Protein AF-A0A3N9MY35-F1 (afdb_monomer_lite)

Foldseek 3Di:
DDDPPDDPDDDDDVDPTVHHHPCDLVNLVVVCVVVVHDSVVVVVVCVVCVVCVVVVNDDPVD

Secondary structure (DSSP, 8-state):
-------------TBTTTB--SS-HHHHHHHHHHHT--HHHHHHHHHHHHHHHHTTSS-TT-

Structure (mmCIF, N/CA/C/O backbone):
data_AF-A0A3N9MY35-F1
#
_entry.id   AF-A0A3N9MY35-F1
#
loop_
_atom_site.group_PDB
_atom_site.id
_atom_site.type_symbol
_atom_site.label_atom_id
_atom_site.label_alt_id
_atom_site.label_comp_id
_atom_site.label_asym_id
_atom_site.label_entity_id
_atom_site.label_seq_id
_atom_site.pdbx_PDB_ins_code
_atom_site.Cartn_x
_atom_site.Cartn_y
_atom_site.Cartn_z
_atom_site.occupancy
_atom_site.B_iso_or_equiv
_atom_site.auth_seq_id
_atom_site.auth_comp_id
_atom_site.auth_asym_id
_atom_site.auth_atom_id
_atom_site.pdbx_PDB_model_num
ATOM 1 N N . MET A 1 1 ? -27.054 -13.716 35.423 1.00 52.00 1 MET A N 1
ATOM 2 C CA . MET A 1 1 ? -25.994 -12.744 35.065 1.00 52.00 1 MET A CA 1
ATOM 3 C C . MET A 1 1 ? -25.890 -12.686 33.551 1.00 52.00 1 MET A C 1
ATOM 5 O O . MET A 1 1 ? -25.598 -13.713 32.957 1.00 52.00 1 MET A O 1
ATOM 9 N N . LYS A 1 2 ? -26.175 -11.544 32.916 1.00 56.22 2 LYS A N 1
ATOM 10 C CA . LYS A 1 2 ? -25.920 -11.355 31.480 1.00 56.22 2 LYS A CA 1
ATOM 11 C C . LYS A 1 2 ? -24.719 -10.430 31.333 1.00 56.22 2 LYS A C 1
ATOM 13 O O . LYS A 1 2 ? -24.779 -9.284 31.761 1.00 56.22 2 LYS A O 1
ATOM 18 N N . LYS A 1 3 ? -23.630 -10.949 30.771 1.00 64.44 3 LYS A N 1
ATOM 19 C CA . LYS A 1 3 ? -22.534 -10.124 30.269 1.00 64.44 3 LYS A CA 1
ATOM 20 C C . LYS A 1 3 ? -23.032 -9.566 28.937 1.00 64.44 3 LYS A C 1
ATOM 22 O O . LYS A 1 3 ? -23.104 -10.303 27.959 1.00 64.44 3 LYS A O 1
ATOM 27 N N . ASP A 1 4 ? -23.491 -8.320 28.930 1.00 72.00 4 ASP A N 1
ATOM 28 C CA . ASP A 1 4 ? -23.739 -7.614 27.675 1.00 72.00 4 ASP A CA 1
ATOM 29 C C . ASP A 1 4 ? -22.369 -7.265 27.091 1.00 72.00 4 ASP A C 1
ATOM 31 O O . ASP A 1 4 ? -21.710 -6.314 27.502 1.00 72.00 4 ASP A O 1
ATOM 35 N N . SER A 1 5 ? -21.878 -8.143 26.222 1.00 75.19 5 SER A N 1
ATOM 36 C CA . SER A 1 5 ? -20.618 -7.976 25.501 1.00 75.19 5 SER A CA 1
ATOM 37 C C . SER A 1 5 ? -20.895 -7.475 24.087 1.00 75.19 5 SER A C 1
ATOM 39 O O . SER A 1 5 ? -20.349 -8.003 23.122 1.00 75.19 5 SER A O 1
ATOM 41 N N . SER A 1 6 ? -21.791 -6.493 23.943 1.00 89.00 6 SER A N 1
ATOM 42 C CA . SER A 1 6 ? -22.034 -5.869 22.644 1.00 89.00 6 SER A CA 1
ATOM 43 C C . SER A 1 6 ? -20.762 -5.192 22.134 1.00 89.00 6 SER A C 1
ATOM 45 O O . SER A 1 6 ? -20.187 -4.321 22.789 1.00 89.00 6 SER A O 1
ATOM 47 N N . ILE A 1 7 ? -20.328 -5.603 20.943 1.00 93.12 7 ILE A N 1
ATOM 48 C CA . ILE A 1 7 ? -19.211 -4.986 20.230 1.00 93.12 7 ILE A CA 1
ATOM 49 C C . ILE A 1 7 ? -19.568 -3.520 19.964 1.00 93.12 7 ILE A C 1
ATOM 51 O O . ILE A 1 7 ? -20.641 -3.225 19.439 1.00 93.12 7 ILE A O 1
ATOM 55 N N . LYS A 1 8 ? -18.684 -2.598 20.360 1.00 95.12 8 LYS A N 1
ATOM 56 C CA . LYS A 1 8 ? -18.892 -1.146 20.207 1.00 95.12 8 LYS A CA 1
ATOM 57 C C . LYS A 1 8 ? -18.096 -0.527 19.063 1.00 95.12 8 LYS A C 1
ATOM 59 O O . LYS A 1 8 ? -18.420 0.575 18.642 1.00 95.12 8 LYS A O 1
ATOM 64 N N . ALA A 1 9 ? -17.072 -1.221 18.578 1.00 95.31 9 ALA A N 1
ATOM 65 C CA . ALA A 1 9 ? -16.218 -0.758 17.497 1.00 95.31 9 ALA A CA 1
ATOM 66 C C . ALA A 1 9 ? -15.633 -1.947 16.734 1.00 95.31 9 ALA A C 1
ATOM 68 O O . ALA A 1 9 ? -15.424 -3.019 17.306 1.00 95.31 9 ALA A O 1
ATOM 69 N N . LEU A 1 10 ? -15.351 -1.722 15.454 1.00 95.50 10 LEU A N 1
ATOM 70 C CA . LEU A 1 10 ? -14.588 -2.618 14.597 1.00 95.50 10 LEU A CA 1
ATOM 71 C C . LEU A 1 10 ? -13.420 -1.818 14.027 1.00 95.50 10 LEU A C 1
ATOM 73 O O . LEU A 1 10 ? -13.619 -0.714 13.526 1.00 95.50 10 LEU A O 1
ATOM 77 N N . PHE A 1 11 ? -12.223 -2.385 14.110 1.00 97.38 11 PHE A N 1
ATOM 78 C CA . PHE A 1 11 ? -11.042 -1.884 13.419 1.00 97.38 11 PHE A CA 1
ATOM 79 C C . PHE A 1 11 ? -10.825 -2.807 12.233 1.00 97.38 11 PHE A C 1
ATOM 81 O O . PHE A 1 11 ? -10.643 -4.011 12.412 1.00 97.38 11 PHE A O 1
ATOM 88 N N . LEU A 1 12 ? -10.952 -2.249 11.037 1.00 97.56 12 LEU A N 1
ATOM 89 C CA . LEU A 1 12 ? -10.866 -2.986 9.788 1.00 97.56 12 LEU A CA 1
ATOM 90 C C . LEU A 1 12 ? -9.655 -2.475 9.027 1.00 97.56 12 LEU A C 1
ATOM 92 O O . LEU A 1 12 ? -9.428 -1.267 8.965 1.00 97.56 12 LEU A O 1
ATOM 96 N N . ASP A 1 13 ? -8.908 -3.410 8.460 1.00 96.81 13 ASP A N 1
ATOM 97 C CA . ASP A 1 13 ? -7.865 -3.090 7.501 1.00 96.81 13 ASP A CA 1
ATOM 98 C C . ASP A 1 13 ? -8.489 -2.583 6.190 1.00 96.81 13 ASP A C 1
ATOM 100 O O . ASP A 1 13 ? -9.686 -2.755 5.931 1.00 96.81 13 ASP A O 1
ATOM 104 N N . ILE A 1 14 ? -7.682 -1.932 5.364 1.00 96.94 14 ILE A N 1
ATOM 105 C CA . ILE A 1 14 ? -8.089 -1.398 4.071 1.00 96.94 14 ILE A CA 1
ATOM 106 C C . ILE A 1 14 ? -7.682 -2.376 2.969 1.00 96.94 14 ILE A C 1
ATOM 10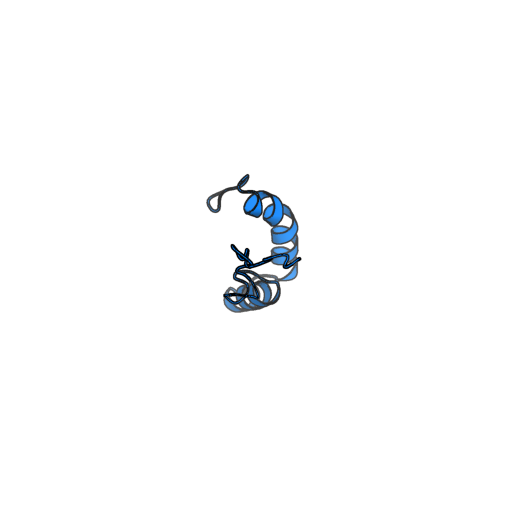8 O O . ILE A 1 14 ? -8.557 -2.854 2.242 1.00 96.94 14 ILE A O 1
ATOM 112 N N . GLY A 1 15 ? -6.383 -2.674 2.858 1.00 96.31 15 GLY A N 1
ATOM 113 C CA . GLY A 1 15 ? -5.827 -3.562 1.834 1.00 96.31 15 GLY A CA 1
ATOM 114 C C . GLY A 1 15 ? -6.287 -5.004 2.033 1.00 96.31 15 GLY A C 1
ATOM 115 O O . GLY A 1 15 ? -6.281 -5.521 3.145 1.00 96.31 15 GLY A O 1
ATOM 116 N N . GLY A 1 16 ? -6.800 -5.628 0.976 1.00 95.44 16 GLY A N 1
ATOM 117 C CA . GLY A 1 16 ? -7.293 -7.006 1.015 1.00 95.44 16 GLY A CA 1
ATOM 118 C C . GLY A 1 16 ? -8.578 -7.216 1.829 1.00 95.44 16 GLY A C 1
ATOM 119 O O . GLY A 1 16 ? -9.053 -8.350 1.913 1.00 95.44 16 GLY A O 1
ATOM 120 N N . VAL A 1 17 ? -9.165 -6.156 2.402 1.00 96.62 17 VAL A N 1
ATOM 121 C CA . VAL A 1 17 ? -10.387 -6.221 3.221 1.00 96.62 17 VAL A CA 1
ATOM 122 C C . VAL A 1 17 ? -11.479 -5.322 2.655 1.00 96.62 17 VAL A C 1
ATOM 124 O O . VAL A 1 17 ? -12.462 -5.820 2.107 1.00 96.62 17 VAL A O 1
ATOM 127 N N . LEU A 1 18 ? -11.338 -4.001 2.794 1.00 97.75 18 LEU A N 1
ATOM 128 C CA . LEU A 1 18 ? -12.324 -3.047 2.278 1.00 97.75 18 LEU A CA 1
ATOM 129 C C . LEU A 1 18 ? -12.070 -2.712 0.809 1.00 97.75 18 LEU A C 1
ATOM 131 O O . LEU A 1 18 ? -13.011 -2.443 0.063 1.00 97.75 18 LEU A O 1
ATOM 135 N N . LEU A 1 19 ? -10.802 -2.727 0.402 1.00 97.50 19 LEU A N 1
ATOM 136 C CA . LEU A 1 19 ? -10.344 -2.490 -0.958 1.00 97.50 19 LEU A CA 1
ATOM 137 C C . LEU A 1 19 ? -9.346 -3.577 -1.365 1.00 97.50 19 LEU A C 1
ATOM 139 O O . LEU A 1 19 ? -8.900 -4.386 -0.556 1.00 97.50 19 LEU A O 1
ATOM 143 N N . THR A 1 20 ? -8.975 -3.592 -2.641 1.00 96.38 20 THR A N 1
ATOM 144 C CA . THR A 1 20 ? -7.797 -4.344 -3.081 1.00 96.38 20 THR A CA 1
ATOM 145 C C . THR A 1 20 ? -6.529 -3.686 -2.551 1.00 96.38 20 THR A C 1
ATOM 147 O O . THR A 1 20 ? -6.505 -2.470 -2.348 1.00 96.38 20 THR A O 1
ATOM 150 N N . ASP A 1 21 ? -5.457 -4.458 -2.406 1.00 95.81 21 ASP A N 1
ATOM 151 C CA . ASP A 1 21 ? -4.145 -3.898 -2.089 1.00 95.81 21 ASP A CA 1
ATOM 152 C C . ASP A 1 21 ? -3.722 -2.853 -3.129 1.00 95.81 21 ASP A C 1
ATOM 154 O O . ASP A 1 21 ? -3.853 -3.059 -4.340 1.00 95.81 21 ASP A O 1
ATOM 158 N N . G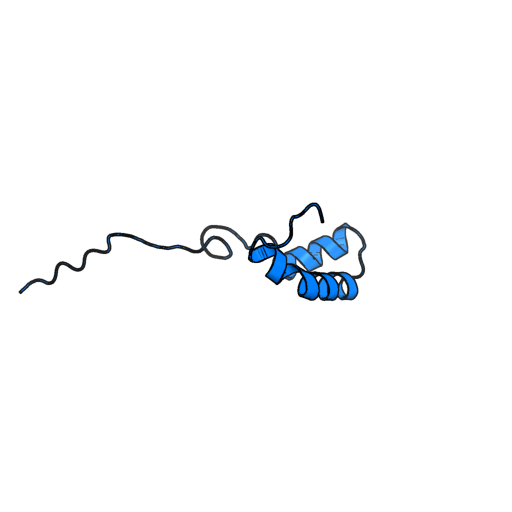LY A 1 22 ? -3.228 -1.709 -2.652 1.00 93.94 22 GLY A N 1
ATOM 159 C CA . GLY A 1 22 ? -2.874 -0.581 -3.516 1.00 93.94 22 GLY A CA 1
ATOM 160 C C . GLY A 1 22 ? -1.566 -0.787 -4.283 1.00 93.94 22 GLY A C 1
ATOM 161 O O . GLY A 1 22 ? -1.452 -0.368 -5.434 1.00 93.94 22 GLY A O 1
ATOM 162 N N . TRP A 1 23 ? -0.581 -1.440 -3.658 1.00 95.38 23 TRP A N 1
ATOM 163 C CA . TRP A 1 23 ? 0.767 -1.597 -4.212 1.00 95.38 23 TRP A CA 1
ATOM 164 C C . TRP A 1 23 ? 1.417 -2.941 -3.851 1.00 95.38 23 TRP A C 1
ATOM 166 O O . TRP A 1 23 ? 2.579 -3.013 -3.449 1.00 95.38 23 TRP A O 1
ATOM 176 N N . ASP A 1 24 ? 0.654 -4.026 -3.990 1.00 94.94 24 ASP A N 1
ATOM 177 C CA . ASP A 1 24 ? 1.147 -5.385 -3.765 1.00 94.94 24 ASP A CA 1
ATOM 178 C C . ASP A 1 24 ? 2.143 -5.851 -4.842 1.00 94.94 24 ASP A C 1
ATOM 180 O O . ASP A 1 24 ? 2.385 -5.200 -5.864 1.00 94.94 24 ASP A O 1
ATOM 184 N N . HIS A 1 25 ? 2.712 -7.039 -4.640 1.00 95.06 25 HIS A N 1
ATOM 185 C CA . HIS A 1 25 ? 3.674 -7.620 -5.573 1.00 95.06 25 HIS A CA 1
ATOM 186 C C . HIS A 1 25 ? 3.077 -7.862 -6.974 1.00 95.06 25 HIS A C 1
ATOM 188 O O . HIS A 1 25 ? 3.795 -7.807 -7.977 1.00 95.06 25 HIS A O 1
ATOM 194 N N . HIS A 1 26 ? 1.766 -8.106 -7.090 1.00 96.50 26 HIS A N 1
ATOM 195 C CA . HIS A 1 26 ? 1.113 -8.225 -8.390 1.00 96.50 26 HIS A CA 1
ATOM 196 C C . HIS A 1 26 ? 0.979 -6.866 -9.088 1.00 96.50 26 HIS A C 1
ATOM 198 O O . HIS A 1 26 ? 1.240 -6.781 -10.290 1.00 96.50 26 HIS A O 1
ATOM 204 N N . ALA A 1 27 ? 0.597 -5.807 -8.371 1.00 96.88 27 ALA A N 1
ATOM 205 C CA . ALA A 1 27 ? 0.550 -4.440 -8.882 1.00 96.88 27 ALA A CA 1
ATOM 206 C C . ALA A 1 27 ? 1.929 -3.991 -9.360 1.00 96.88 27 ALA A C 1
ATOM 208 O O . ALA A 1 27 ? 2.048 -3.505 -10.486 1.00 96.88 27 ALA A O 1
ATOM 209 N N . ARG A 1 28 ? 2.973 -4.277 -8.579 1.00 97.31 28 ARG A N 1
ATOM 210 C CA . ARG A 1 28 ? 4.366 -4.024 -8.959 1.00 97.31 28 ARG A CA 1
ATOM 211 C C . ARG A 1 28 ? 4.763 -4.760 -10.239 1.00 97.31 28 ARG A C 1
ATOM 213 O O . ARG A 1 28 ? 5.254 -4.129 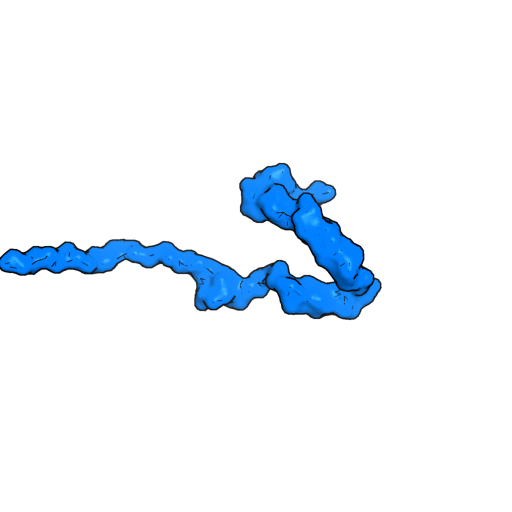-11.171 1.00 97.31 28 ARG A O 1
ATOM 220 N N . LYS A 1 29 ? 4.456 -6.056 -10.372 1.00 97.75 29 LYS A N 1
ATOM 221 C CA . LYS A 1 29 ? 4.703 -6.805 -11.626 1.00 97.75 29 LYS A CA 1
ATOM 222 C C . LYS A 1 29 ? 3.984 -6.195 -12.834 1.00 97.75 29 LYS A C 1
ATOM 224 O O . LYS A 1 29 ? 4.575 -6.076 -13.911 1.00 97.75 29 LYS A O 1
ATOM 229 N N . ARG A 1 30 ? 2.718 -5.789 -12.668 1.00 97.94 30 ARG A N 1
ATOM 230 C CA . ARG A 1 30 ? 1.950 -5.112 -13.729 1.00 97.94 30 ARG A CA 1
ATOM 231 C C . ARG A 1 30 ? 2.580 -3.770 -14.101 1.00 97.94 30 ARG A C 1
ATOM 233 O O . ARG A 1 30 ? 2.707 -3.482 -15.288 1.00 97.94 30 ARG A O 1
ATOM 240 N N . ALA A 1 31 ? 3.008 -2.983 -13.116 1.00 97.81 31 ALA A N 1
ATOM 241 C CA . ALA A 1 31 ? 3.659 -1.698 -13.336 1.00 97.81 31 ALA A CA 1
ATOM 242 C C . ALA A 1 31 ? 4.998 -1.855 -14.068 1.00 97.81 31 ALA A C 1
ATOM 244 O O . ALA A 1 31 ? 5.200 -1.201 -15.089 1.00 97.81 31 ALA A O 1
ATOM 245 N N . ALA A 1 32 ? 5.859 -2.775 -13.625 1.00 98.38 32 ALA A N 1
ATOM 246 C CA . ALA A 1 32 ? 7.129 -3.061 -14.291 1.00 98.38 32 ALA A CA 1
ATOM 247 C C . ALA A 1 32 ? 6.920 -3.447 -15.763 1.00 98.38 32 ALA A C 1
ATOM 249 O O . ALA A 1 32 ? 7.587 -2.919 -16.648 1.00 98.38 32 ALA A O 1
ATOM 250 N N . THR A 1 33 ? 5.911 -4.279 -16.042 1.00 98.25 33 THR A N 1
ATOM 251 C CA . THR A 1 33 ? 5.542 -4.650 -17.417 1.00 98.25 33 THR A CA 1
ATOM 252 C C . THR A 1 33 ? 5.064 -3.438 -18.226 1.00 98.25 33 THR A C 1
ATOM 254 O O . THR A 1 33 ? 5.532 -3.211 -19.339 1.00 98.25 33 THR A O 1
ATOM 257 N N . ASN A 1 34 ? 4.144 -2.641 -17.674 1.00 98.50 34 ASN A N 1
ATOM 258 C CA . ASN A 1 34 ? 3.542 -1.497 -18.363 1.00 98.50 34 ASN A CA 1
ATOM 259 C C . ASN A 1 34 ? 4.568 -0.404 -18.699 1.00 98.50 34 ASN A C 1
ATOM 261 O O . ASN A 1 34 ? 4.573 0.133 -19.806 1.00 98.50 34 ASN A O 1
ATOM 265 N N . PHE A 1 35 ? 5.446 -0.093 -17.748 1.00 98.12 35 PHE A N 1
ATOM 266 C CA . PHE A 1 35 ? 6.459 0.952 -17.885 1.00 98.12 35 PHE A CA 1
ATOM 267 C C . PHE A 1 35 ? 7.793 0.441 -18.442 1.00 98.12 35 PHE A C 1
ATOM 269 O O . PHE A 1 35 ? 8.707 1.239 -18.626 1.00 98.12 35 PHE A O 1
ATOM 276 N N . LYS A 1 36 ? 7.885 -0.856 -18.774 1.00 98.12 36 LYS A N 1
ATOM 277 C CA . LYS A 1 36 ? 9.083 -1.507 -19.331 1.00 98.12 36 LYS A CA 1
ATOM 278 C C . LYS A 1 36 ? 10.307 -1.356 -18.418 1.00 98.12 36 LYS A C 1
ATOM 280 O O . LYS A 1 36 ? 11.386 -0.988 -18.872 1.00 98.12 36 LYS A O 1
ATOM 285 N N . LEU A 1 37 ? 10.106 -1.612 -17.129 1.00 97.94 37 LEU A N 1
ATOM 286 C CA . LEU A 1 37 ? 11.147 -1.596 -16.104 1.00 97.94 37 LEU A CA 1
ATOM 287 C C . LEU A 1 37 ? 11.642 -3.018 -15.830 1.00 97.94 37 LEU A C 1
ATOM 289 O O . LEU A 1 37 ? 10.863 -3.973 -15.895 1.00 97.94 37 LEU A O 1
ATOM 293 N N . GLU A 1 38 ? 12.911 -3.150 -15.448 1.00 97.88 38 GLU A N 1
ATOM 294 C CA . GLU A 1 38 ? 13.443 -4.411 -14.933 1.00 97.88 38 GLU A CA 1
ATOM 295 C C . GLU A 1 38 ? 12.819 -4.719 -13.569 1.00 97.88 38 GLU A C 1
ATOM 297 O O . GLU A 1 38 ? 13.068 -4.037 -12.573 1.00 97.88 38 GLU A O 1
ATOM 302 N N . PHE A 1 39 ? 11.968 -5.748 -13.527 1.00 97.25 39 PHE A N 1
ATOM 303 C CA . PHE A 1 39 ? 11.177 -6.061 -12.335 1.00 97.25 39 PHE A CA 1
ATOM 304 C C . PHE A 1 39 ? 12.056 -6.399 -11.127 1.00 97.25 39 PHE A C 1
ATOM 306 O O . PHE A 1 39 ? 11.754 -5.945 -10.031 1.00 97.25 39 PHE A O 1
ATOM 313 N N . ALA A 1 40 ? 13.141 -7.154 -11.328 1.00 96.88 40 ALA A N 1
ATOM 314 C CA . ALA A 1 40 ? 14.043 -7.537 -10.242 1.00 96.88 40 ALA A CA 1
ATOM 315 C C . ALA A 1 40 ? 14.694 -6.310 -9.583 1.00 96.88 40 ALA A C 1
ATOM 317 O O . ALA A 1 40 ? 14.651 -6.173 -8.366 1.00 96.88 40 ALA A O 1
ATOM 318 N N . GLU A 1 41 ? 15.206 -5.375 -10.388 1.00 96.94 41 GLU A N 1
ATOM 319 C CA . GLU A 1 41 ? 15.801 -4.137 -9.877 1.00 96.94 41 GLU A CA 1
ATOM 320 C C . GLU A 1 41 ? 14.765 -3.272 -9.141 1.00 96.94 41 GLU A C 1
ATOM 322 O O . GLU A 1 41 ? 15.034 -2.733 -8.066 1.00 96.94 41 GLU A O 1
ATOM 327 N N . MET A 1 42 ? 13.562 -3.139 -9.704 1.00 96.50 42 MET A N 1
ATOM 328 C CA . MET A 1 42 ? 12.482 -2.370 -9.086 1.00 96.50 42 MET A CA 1
ATOM 329 C C . MET A 1 42 ? 12.039 -2.981 -7.748 1.00 96.50 42 MET A C 1
ATOM 331 O O . MET A 1 42 ? 11.790 -2.244 -6.793 1.00 96.50 42 MET A O 1
ATOM 335 N N . GLU A 1 43 ? 11.948 -4.308 -7.671 1.00 96.25 43 GLU A N 1
ATOM 336 C CA . GLU A 1 43 ? 11.559 -5.025 -6.457 1.00 96.25 43 GLU A CA 1
ATOM 337 C C . GLU A 1 43 ? 12.615 -4.874 -5.352 1.00 96.25 43 GLU A C 1
ATOM 339 O O . GLU A 1 43 ? 12.269 -4.548 -4.216 1.00 96.25 43 GLU A O 1
ATOM 344 N N . ASP A 1 44 ? 13.902 -4.998 -5.694 1.00 95.94 44 ASP A N 1
ATOM 345 C CA . ASP A 1 44 ? 15.007 -4.785 -4.752 1.00 95.94 44 ASP A CA 1
ATOM 346 C C . ASP A 1 44 ? 14.987 -3.357 -4.180 1.00 95.94 44 ASP A C 1
ATOM 348 O O . ASP A 1 44 ? 15.121 -3.150 -2.972 1.00 95.94 44 ASP A O 1
ATOM 352 N N . ARG A 1 45 ? 14.751 -2.348 -5.028 1.00 94.06 45 ARG A N 1
ATOM 353 C CA . ARG A 1 45 ? 14.651 -0.942 -4.598 1.00 94.06 45 ARG A CA 1
ATOM 354 C C . ARG A 1 45 ? 13.420 -0.667 -3.737 1.00 94.06 45 ARG A C 1
ATOM 356 O O . ARG A 1 45 ? 13.504 0.122 -2.794 1.00 94.06 45 ARG A O 1
ATOM 363 N N . HIS A 1 46 ? 12.293 -1.310 -4.041 1.00 94.62 46 HIS A N 1
ATOM 364 C CA . HIS A 1 46 ? 11.092 -1.238 -3.214 1.00 94.62 46 HIS A CA 1
ATOM 365 C C . HIS A 1 46 ? 11.378 -1.764 -1.801 1.00 94.62 46 HIS A C 1
ATOM 367 O O . HIS A 1 46 ? 11.102 -1.061 -0.833 1.00 94.62 46 HIS A O 1
ATOM 373 N N . HIS A 1 47 ? 12.022 -2.927 -1.671 1.00 93.56 47 HIS A N 1
ATOM 374 C CA . HIS A 1 47 ? 12.365 -3.498 -0.365 1.00 93.56 47 HIS A CA 1
ATOM 375 C C . HIS A 1 47 ? 13.295 -2.620 0.483 1.00 93.56 47 HIS A C 1
ATOM 377 O O . HIS A 1 47 ? 13.224 -2.665 1.706 1.00 93.56 47 HIS A O 1
ATOM 383 N N . LEU A 1 48 ? 14.149 -1.804 -0.138 1.00 93.06 48 LEU A N 1
ATOM 384 C CA . LEU A 1 48 ? 15.057 -0.909 0.589 1.00 93.06 48 LEU A CA 1
ATOM 385 C C . LEU A 1 48 ? 14.367 0.325 1.187 1.00 93.06 48 LEU A C 1
ATOM 387 O O . LEU A 1 48 ? 14.878 0.902 2.144 1.00 93.06 48 LEU A O 1
ATOM 391 N N . THR A 1 49 ? 13.253 0.768 0.604 1.00 91.50 49 THR A N 1
ATOM 392 C CA . THR A 1 49 ? 12.666 2.091 0.888 1.00 91.50 49 THR A CA 1
ATOM 393 C C . THR A 1 49 ? 11.261 2.021 1.472 1.00 91.50 49 THR A C 1
ATOM 395 O O . THR A 1 49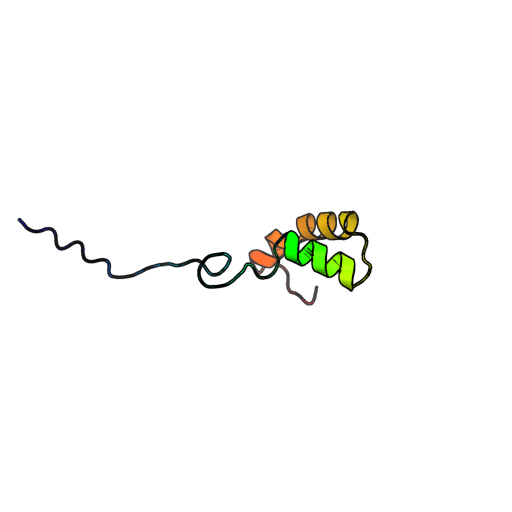 ? 10.860 2.935 2.193 1.00 91.50 49 THR A O 1
ATOM 398 N N . PHE A 1 50 ? 10.525 0.938 1.202 1.00 91.62 50 PHE A N 1
ATOM 399 C CA . PHE A 1 50 ? 9.097 0.858 1.484 1.00 91.62 50 PHE A CA 1
ATOM 400 C C . PHE A 1 50 ? 8.758 0.966 2.969 1.00 91.62 50 PHE A C 1
ATOM 402 O O . PHE A 1 50 ? 7.913 1.784 3.306 1.00 91.62 50 PHE A O 1
ATOM 409 N N . ASP A 1 51 ? 9.443 0.235 3.850 1.00 92.25 51 ASP A N 1
ATOM 410 C CA . ASP A 1 51 ? 9.149 0.267 5.292 1.00 92.25 51 ASP A CA 1
ATOM 411 C C . ASP A 1 51 ? 9.316 1.688 5.864 1.00 92.25 51 ASP A C 1
ATOM 413 O O . ASP A 1 51 ? 8.473 2.191 6.604 1.00 92.25 51 ASP A O 1
ATOM 417 N N . THR A 1 52 ? 10.377 2.393 5.450 1.00 92.06 52 THR A N 1
ATOM 418 C CA . THR A 1 52 ? 10.630 3.786 5.861 1.00 92.06 52 THR A CA 1
ATOM 419 C C . THR A 1 52 ? 9.534 4.732 5.357 1.00 92.06 52 THR A C 1
ATOM 421 O O . THR A 1 52 ? 9.128 5.653 6.069 1.00 92.06 52 THR A O 1
ATOM 424 N N . TYR A 1 53 ? 9.041 4.505 4.138 1.00 92.69 53 TYR A N 1
ATOM 425 C CA . TYR A 1 53 ? 7.930 5.256 3.558 1.00 92.69 53 TYR A CA 1
ATOM 426 C C . TYR A 1 53 ? 6.593 4.958 4.257 1.00 92.69 53 TYR A C 1
ATOM 428 O O . TYR A 1 53 ? 5.869 5.886 4.609 1.00 92.69 53 TYR A O 1
ATOM 436 N N . GLU A 1 54 ? 6.278 3.686 4.510 1.00 92.50 54 GLU A N 1
ATOM 437 C CA . GLU A 1 54 ? 5.036 3.249 5.160 1.00 92.50 54 GLU A CA 1
ATOM 438 C C . GLU A 1 54 ? 4.916 3.799 6.588 1.00 92.50 54 GLU A C 1
ATOM 440 O O . GLU A 1 54 ? 3.841 4.217 7.016 1.00 92.50 54 GLU A O 1
ATOM 445 N N . GLU A 1 55 ? 6.039 3.903 7.300 1.00 95.38 55 GLU A N 1
ATOM 446 C CA . GLU A 1 55 ? 6.108 4.537 8.619 1.00 95.38 55 GLU A CA 1
ATOM 447 C C . GLU A 1 55 ? 6.038 6.079 8.577 1.00 95.38 55 GLU A C 1
ATOM 449 O O . GLU A 1 55 ? 6.064 6.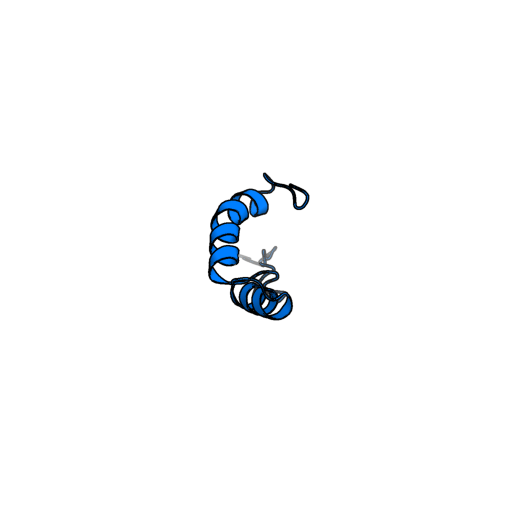726 9.628 1.00 95.38 55 GLU A O 1
ATOM 454 N N . GLY A 1 56 ? 5.971 6.689 7.388 1.00 93.00 56 GLY A N 1
ATOM 455 C CA . GLY A 1 56 ? 5.901 8.140 7.196 1.00 93.00 56 GLY A CA 1
ATOM 456 C C . GLY A 1 56 ? 7.220 8.877 7.450 1.00 93.00 56 GLY A C 1
ATOM 457 O O . GLY A 1 56 ? 7.206 10.072 7.745 1.00 93.00 56 GLY A O 1
ATOM 458 N N . LYS A 1 57 ? 8.361 8.178 7.375 1.00 93.38 57 LYS A N 1
ATOM 459 C CA . LYS A 1 57 ? 9.711 8.738 7.596 1.00 93.38 57 LYS A CA 1
ATOM 460 C C . LYS A 1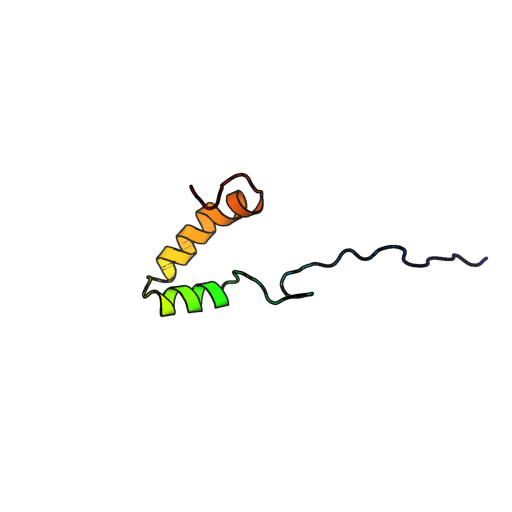 57 ? 10.432 9.124 6.302 1.00 93.38 57 LYS A C 1
ATOM 462 O O . LYS A 1 57 ? 11.499 9.726 6.369 1.00 93.38 57 LYS A O 1
ATOM 467 N N . LEU A 1 58 ? 9.856 8.762 5.160 1.00 92.44 58 LEU A N 1
ATOM 468 C CA . LEU A 1 58 ? 10.273 9.147 3.817 1.00 92.44 58 LEU A CA 1
ATOM 469 C C . LEU A 1 58 ? 9.036 9.670 3.085 1.00 92.44 58 LEU A C 1
ATOM 471 O O . LEU A 1 58 ? 7.945 9.120 3.247 1.00 92.44 58 LEU A O 1
ATOM 475 N N . THR A 1 59 ? 9.184 10.735 2.310 1.00 91.44 59 THR A N 1
ATOM 476 C CA . THR A 1 59 ? 8.096 11.272 1.485 1.00 91.44 59 THR A CA 1
ATOM 477 C C . THR A 1 59 ? 8.073 10.619 0.100 1.00 91.44 59 THR A C 1
ATOM 479 O O . THR A 1 59 ? 9.032 9.982 -0.315 1.00 91.44 59 THR A O 1
ATOM 482 N N . LEU A 1 60 ? 6.975 10.777 -0.647 1.00 84.50 60 LEU A N 1
ATOM 483 C CA . LEU A 1 60 ? 6.908 10.342 -2.055 1.00 84.50 60 LEU A CA 1
ATOM 484 C C . LEU A 1 60 ? 7.803 11.168 -2.995 1.00 84.50 60 LEU A C 1
ATOM 486 O O . LEU A 1 60 ? 8.010 10.767 -4.138 1.00 84.50 60 LEU A O 1
ATOM 490 N N . GLU A 1 61 ? 8.231 12.352 -2.559 1.00 85.88 61 GLU A N 1
ATOM 491 C CA . GLU A 1 61 ? 8.985 13.319 -3.367 1.00 85.88 61 GLU A CA 1
ATOM 492 C C . GLU A 1 61 ? 10.506 13.132 -3.247 1.00 85.88 61 GLU A C 1
ATOM 494 O O . GLU A 1 61 ? 11.248 13.674 -4.069 1.00 85.88 61 GLU A O 1
ATOM 499 N N . GLU A 1 62 ? 10.952 12.381 -2.238 1.00 61.56 62 GLU A N 1
ATOM 500 C CA . GLU A 1 62 ? 12.348 12.003 -1.975 1.00 61.56 62 GLU A CA 1
ATOM 501 C C . GLU A 1 62 ? 12.739 10.704 -2.695 1.00 61.56 62 GLU A C 1
ATOM 503 O O . GLU A 1 62 ? 13.877 10.658 -3.220 1.00 61.56 62 GLU A O 1
#

Sequence (62 aa):
MKKDSSIKALFLDIGGVLLTDGWDHHARKRAATNFKLEFAEMEDRHHLTFDTYEEGKLTLEE

pLDDT: mean 92.07, std 10.06, range [52.0, 98.5]

Radius of gyration: 18.54 Å; chains: 1; bounding box: 42×26×54 Å